Protein AF-A0A392P1K8-F1 (afdb_monomer)

Radius of gyration: 29.28 Å; Cα contacts (8 Å, |Δi|>4): 33; chains: 1; bounding box: 66×72×54 Å

Secondary structure (DSSP, 8-state):
-HHHHHHHHHHHHHHHHHHHHHHHHH-TTS-H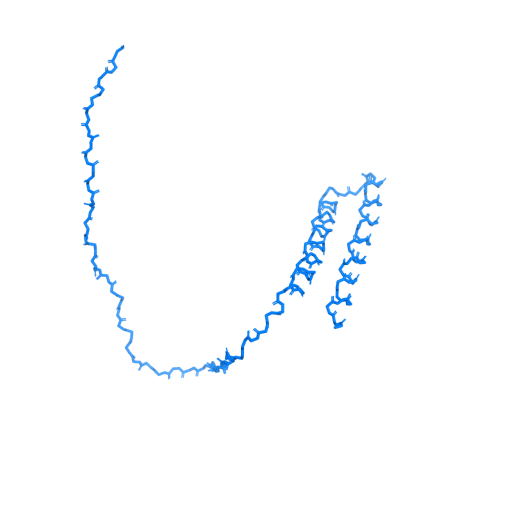HHHHHHHHHHHHHHHHHHHHHHHTT------------------------PPP--------------------

Foldseek 3Di:
DVLVVLLVVLVVVLVVLVVVLVVLVVDPPHDPVSNVVSVVSSVVSVVVSVVSVVVVVVPDDDDDDDDDDDDDDDDDDDDDPDDDDDDDDDDDPDPDPDDDDDDD

Structure (mmCIF, N/CA/C/O backbone):
data_AF-A0A392P1K8-F1
#
_entry.id   AF-A0A392P1K8-F1
#
loop_
_atom_site.group_PDB
_atom_site.id
_atom_site.type_symbol
_atom_site.label_atom_id
_atom_site.label_alt_id
_atom_site.label_comp_id
_atom_site.label_asym_id
_atom_site.label_entity_id
_atom_site.label_seq_id
_atom_site.pdbx_PDB_ins_code
_atom_site.Cartn_x
_atom_site.Cartn_y
_atom_site.Cartn_z
_atom_site.occupancy
_atom_site.B_iso_or_equiv
_atom_site.auth_seq_id
_atom_site.auth_comp_id
_atom_site.auth_asym_id
_atom_site.auth_atom_id
_atom_site.pdbx_PDB_model_num
ATOM 1 N N . MET A 1 1 ? 8.664 -9.892 -18.061 1.00 57.97 1 MET A N 1
ATOM 2 C CA . MET A 1 1 ? 7.177 -9.867 -18.023 1.00 57.97 1 MET A CA 1
ATOM 3 C C . MET A 1 1 ? 6.636 -10.158 -16.624 1.00 57.97 1 MET A C 1
ATOM 5 O O . MET A 1 1 ? 5.543 -9.690 -16.323 1.00 57.97 1 MET A O 1
ATOM 9 N N . GLU A 1 2 ? 7.373 -10.876 -15.770 1.00 68.38 2 GLU A N 1
ATOM 10 C CA . GLU A 1 2 ? 7.021 -11.091 -14.356 1.00 68.38 2 GLU A CA 1
ATOM 11 C C . GLU A 1 2 ? 6.952 -9.771 -13.564 1.00 68.38 2 GLU A C 1
ATOM 13 O O . GLU A 1 2 ? 5.961 -9.505 -12.894 1.00 68.38 2 GLU A O 1
ATOM 18 N N . ASP A 1 3 ? 7.934 -8.880 -13.745 1.00 74.19 3 ASP A N 1
ATOM 19 C CA . ASP A 1 3 ? 8.054 -7.638 -12.956 1.00 74.19 3 ASP A CA 1
ATOM 20 C C . ASP A 1 3 ? 6.874 -6.687 -13.154 1.00 74.19 3 ASP A C 1
ATOM 22 O O . ASP A 1 3 ? 6.404 -6.052 -12.218 1.00 74.19 3 ASP A O 1
ATOM 26 N N . SER A 1 4 ? 6.338 -6.624 -14.377 1.00 82.81 4 SER A N 1
ATOM 27 C CA . SER A 1 4 ? 5.140 -5.836 -14.673 1.00 82.81 4 SER A CA 1
ATOM 28 C C . SER A 1 4 ? 3.893 -6.391 -13.989 1.00 82.81 4 SER A C 1
ATOM 30 O O . SER A 1 4 ? 3.038 -5.614 -13.582 1.00 82.81 4 SER A O 1
ATOM 32 N N . LYS A 1 5 ? 3.775 -7.717 -13.853 1.00 88.31 5 LYS A N 1
ATOM 33 C CA . LYS A 1 5 ? 2.636 -8.336 -13.163 1.00 88.31 5 LYS A CA 1
ATOM 34 C C . LYS A 1 5 ? 2.729 -8.093 -11.659 1.00 88.31 5 LYS A C 1
ATOM 36 O O . LYS A 1 5 ? 1.736 -7.693 -11.063 1.00 88.31 5 LYS A O 1
ATOM 41 N N . ASN A 1 6 ? 3.923 -8.248 -11.088 1.00 89.44 6 ASN A N 1
ATOM 42 C CA . ASN A 1 6 ? 4.183 -7.978 -9.674 1.00 89.44 6 ASN A CA 1
ATOM 43 C C . ASN A 1 6 ? 3.933 -6.502 -9.334 1.00 89.44 6 ASN A C 1
ATOM 45 O O . ASN A 1 6 ? 3.242 -6.207 -8.367 1.00 89.44 6 ASN A O 1
ATOM 49 N N . LEU A 1 7 ? 4.383 -5.576 -10.188 1.00 92.44 7 LEU A N 1
ATOM 50 C CA . LEU A 1 7 ? 4.098 -4.148 -10.043 1.00 92.44 7 LEU A CA 1
ATOM 51 C C . LEU A 1 7 ? 2.590 -3.859 -10.024 1.00 92.44 7 LEU A C 1
ATOM 53 O O . LEU A 1 7 ? 2.105 -3.130 -9.165 1.00 92.44 7 LEU A O 1
ATOM 57 N N . ILE A 1 8 ? 1.836 -4.441 -10.962 1.00 93.38 8 ILE A N 1
ATOM 58 C CA . ILE A 1 8 ? 0.377 -4.276 -11.010 1.00 93.38 8 ILE A CA 1
ATOM 59 C C . ILE A 1 8 ? -0.272 -4.819 -9.729 1.00 93.38 8 ILE A C 1
ATOM 61 O O . ILE A 1 8 ? -1.200 -4.197 -9.216 1.00 93.38 8 ILE A O 1
ATOM 65 N N . GLN A 1 9 ? 0.211 -5.942 -9.191 1.00 94.81 9 GLN A N 1
ATOM 66 C CA . GLN A 1 9 ? -0.309 -6.507 -7.944 1.00 94.81 9 GLN A CA 1
ATOM 67 C C . GLN A 1 9 ? -0.076 -5.589 -6.740 1.00 94.81 9 GLN A C 1
ATOM 69 O O . GLN A 1 9 ? -1.024 -5.348 -5.995 1.00 94.81 9 GLN A O 1
ATOM 74 N N . GLU A 1 10 ? 1.126 -5.030 -6.581 1.00 94.00 10 GLU A N 1
ATOM 75 C CA . GLU A 1 10 ? 1.420 -4.082 -5.495 1.00 94.00 10 GLU A CA 1
ATOM 76 C C . GLU A 1 10 ? 0.522 -2.840 -5.571 1.00 94.00 10 GLU A C 1
ATOM 78 O O . GLU A 1 10 ? -0.055 -2.414 -4.571 1.00 94.00 10 GLU A O 1
ATOM 83 N N . LEU A 1 11 ? 0.318 -2.300 -6.777 1.00 96.25 11 LEU A N 1
ATOM 84 C CA . LEU A 1 11 ? -0.554 -1.142 -6.988 1.00 96.25 11 LEU A CA 1
ATOM 85 C C . LEU A 1 11 ? -2.026 -1.455 -6.682 1.00 96.25 11 LEU A C 1
ATOM 87 O O . LEU A 1 11 ? -2.714 -0.647 -6.053 1.00 96.25 11 LEU A O 1
ATOM 91 N N . LEU A 1 12 ? -2.518 -2.628 -7.095 1.00 97.56 12 LEU A N 1
ATOM 92 C CA . LEU A 1 12 ? -3.874 -3.075 -6.764 1.00 97.56 12 LEU A CA 1
ATOM 93 C C . LEU A 1 12 ? -4.048 -3.258 -5.252 1.00 97.56 12 LEU A C 1
ATOM 95 O O . LEU A 1 12 ? -5.069 -2.841 -4.702 1.00 97.56 12 LEU A O 1
ATOM 99 N N . GLN A 1 13 ? -3.048 -3.827 -4.575 1.00 97.12 13 GLN A N 1
ATOM 100 C CA . GLN A 1 13 ? -3.059 -3.995 -3.125 1.00 97.12 13 GLN A CA 1
ATOM 101 C C . GLN A 1 13 ? -3.082 -2.641 -2.404 1.00 97.12 13 GLN A C 1
ATOM 103 O O . GLN A 1 13 ? -3.923 -2.438 -1.528 1.00 97.12 13 GLN A O 1
ATOM 108 N N . GLY A 1 14 ? -2.228 -1.691 -2.800 1.00 97.06 14 GLY A N 1
ATOM 109 C CA . GLY A 1 14 ? -2.217 -0.336 -2.240 1.00 97.06 14 GLY A CA 1
ATOM 110 C C . GLY A 1 14 ? -3.556 0.388 -2.423 1.00 97.06 14 GLY A C 1
ATOM 111 O O . GLY A 1 14 ? -4.067 1.010 -1.488 1.00 97.06 14 GLY A O 1
ATOM 112 N N . MET A 1 15 ? -4.189 0.246 -3.595 1.00 97.81 15 MET A N 1
ATOM 113 C CA . MET A 1 15 ? -5.526 0.796 -3.850 1.00 97.81 15 MET A CA 1
ATOM 114 C C . MET A 1 15 ? -6.603 0.202 -2.938 1.00 97.81 15 MET 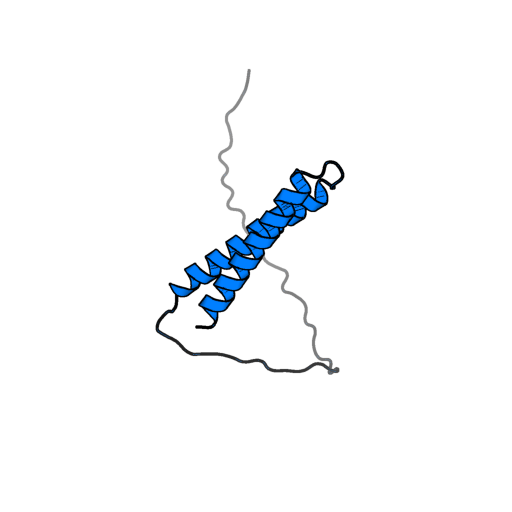A C 1
ATOM 116 O O . MET A 1 15 ? -7.473 0.931 -2.458 1.00 97.81 15 MET A O 1
ATOM 120 N N . GLU A 1 16 ? -6.579 -1.109 -2.720 1.00 97.88 16 GLU A N 1
ATOM 121 C CA . GLU A 1 16 ? -7.551 -1.783 -1.860 1.00 97.88 16 GLU A CA 1
ATOM 122 C C . GLU A 1 16 ? -7.373 -1.376 -0.391 1.00 97.88 16 GLU A C 1
ATOM 124 O O . GLU A 1 16 ? -8.342 -1.017 0.281 1.00 97.88 16 GLU A O 1
ATOM 129 N N . LEU A 1 17 ? -6.129 -1.299 0.087 1.00 97.12 17 LEU A N 1
ATOM 130 C CA . LEU A 1 17 ? -5.820 -0.794 1.426 1.00 97.12 17 LEU A CA 1
ATOM 131 C C . LEU A 1 17 ? -6.296 0.654 1.614 1.00 97.12 17 LEU A C 1
ATOM 133 O O . LEU A 1 17 ? -6.871 0.981 2.652 1.00 97.12 17 LEU A O 1
ATOM 137 N N . ALA A 1 18 ? -6.145 1.513 0.601 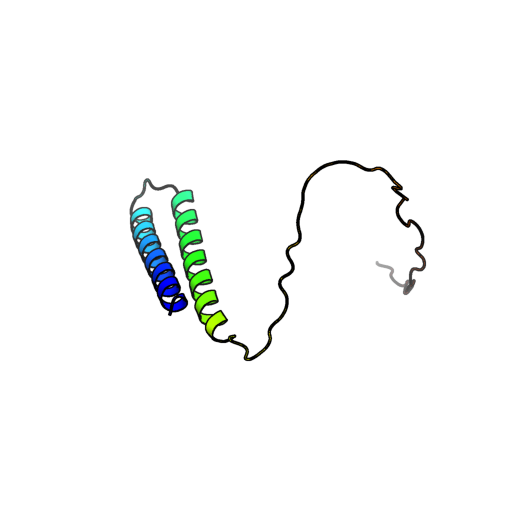1.00 97.06 18 ALA A N 1
ATOM 138 C CA . ALA A 1 18 ? -6.650 2.885 0.643 1.00 97.06 18 ALA A CA 1
ATOM 139 C C . ALA A 1 18 ? -8.190 2.950 0.700 1.00 97.06 18 ALA A C 1
ATOM 141 O O . ALA A 1 18 ? -8.754 3.787 1.412 1.00 97.06 18 ALA A O 1
ATOM 142 N N . ARG A 1 19 ? -8.897 2.047 0.000 1.00 96.31 19 ARG A N 1
ATOM 143 C CA . ARG A 1 19 ? -10.365 1.925 0.106 1.00 96.31 19 ARG A CA 1
ATOM 144 C C . ARG A 1 19 ? -10.785 1.502 1.509 1.00 96.31 19 ARG A C 1
ATOM 146 O O . ARG A 1 19 ? -11.727 2.085 2.046 1.00 96.31 19 ARG A O 1
ATOM 153 N N . GLN A 1 20 ? -10.077 0.545 2.104 1.00 94.62 20 GLN A N 1
ATOM 154 C CA . GLN A 1 20 ? -10.309 0.124 3.485 1.00 94.62 20 GLN A CA 1
ATOM 155 C C . GLN A 1 20 ? -10.064 1.279 4.453 1.00 94.62 20 GLN A C 1
ATOM 157 O O . GLN A 1 20 ? -10.933 1.582 5.268 1.00 94.62 20 GLN A O 1
ATOM 162 N N . LEU A 1 21 ? -8.945 1.993 4.315 1.00 94.56 21 LEU A N 1
ATOM 163 C CA . LEU A 1 21 ? -8.630 3.153 5.146 1.00 94.56 21 LEU A CA 1
ATOM 164 C C . LEU A 1 21 ? -9.734 4.214 5.076 1.00 94.56 21 LE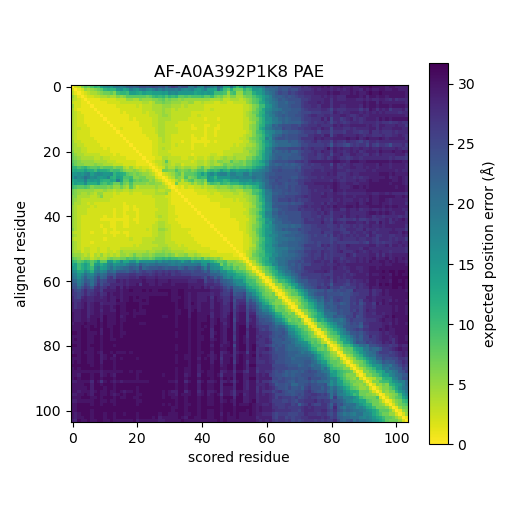U A C 1
ATOM 166 O O . LEU A 1 21 ? -10.154 4.723 6.111 1.00 94.56 21 LEU A O 1
ATOM 170 N N . ARG A 1 22 ? -10.281 4.491 3.884 1.00 93.56 22 ARG A N 1
ATOM 171 C CA . ARG A 1 22 ? -11.418 5.412 3.725 1.00 93.56 22 ARG A CA 1
ATOM 172 C C . ARG A 1 22 ? -12.638 4.985 4.547 1.00 93.56 22 ARG A C 1
ATOM 174 O O . ARG A 1 22 ? -13.306 5.834 5.127 1.00 93.56 22 ARG A O 1
ATOM 181 N N . ILE A 1 23 ? -12.936 3.687 4.606 1.00 91.75 23 ILE A N 1
ATOM 182 C CA . ILE A 1 23 ? -14.034 3.164 5.431 1.00 91.75 23 ILE A CA 1
ATOM 183 C C . ILE A 1 23 ? -13.715 3.381 6.912 1.00 91.75 23 ILE A C 1
ATOM 185 O O . ILE A 1 23 ? -14.547 3.922 7.635 1.00 91.75 23 ILE A O 1
ATOM 189 N N . TYR A 1 24 ? -12.504 3.035 7.353 1.00 90.25 24 TYR A N 1
ATOM 190 C CA . TYR A 1 24 ? -12.098 3.199 8.751 1.00 90.25 24 TYR A CA 1
ATOM 191 C C . TYR A 1 24 ? -12.063 4.662 9.201 1.00 90.25 24 TYR A C 1
ATOM 193 O O . TYR A 1 24 ? -12.381 4.942 10.350 1.00 90.25 24 TYR A O 1
ATOM 201 N N . LEU A 1 25 ? -11.753 5.612 8.318 1.00 87.88 25 LEU A N 1
ATOM 202 C CA . LEU A 1 25 ? -11.846 7.043 8.628 1.00 87.88 25 LEU A CA 1
ATOM 203 C C . LEU A 1 25 ? -13.294 7.495 8.866 1.00 87.88 25 LEU A C 1
ATOM 205 O O . LEU A 1 25 ? -13.543 8.307 9.755 1.00 87.88 25 LEU A O 1
ATOM 209 N N . ASN A 1 26 ? -14.249 6.934 8.121 1.00 84.75 26 ASN A N 1
ATOM 210 C CA . ASN A 1 26 ? -15.670 7.259 8.252 1.00 84.75 26 ASN A CA 1
ATOM 211 C C . ASN A 1 26 ? -16.352 6.536 9.424 1.00 84.75 26 ASN A C 1
ATOM 213 O O . ASN A 1 26 ? -17.435 6.934 9.848 1.00 84.75 26 ASN A O 1
ATOM 217 N N . VAL A 1 27 ? -15.739 5.474 9.949 1.00 85.19 27 VAL A N 1
ATOM 218 C CA . VAL A 1 27 ? -16.257 4.708 11.084 1.00 85.19 27 VAL A CA 1
ATOM 219 C C . VAL A 1 27 ? -15.655 5.254 12.378 1.00 85.19 27 VAL A C 1
ATOM 221 O O . VAL A 1 27 ? -14.480 5.049 12.677 1.00 85.19 27 VAL A O 1
ATOM 224 N N . SER A 1 28 ? -16.477 5.928 13.186 1.00 72.56 28 SER A N 1
ATOM 225 C CA . SER A 1 28 ? -16.057 6.535 14.460 1.00 72.56 28 SER A CA 1
ATOM 226 C C . SER A 1 28 ? -15.565 5.522 15.503 1.00 72.56 28 SER A C 1
ATOM 228 O O . SER A 1 28 ? -14.878 5.910 16.440 1.00 72.56 28 SER A O 1
ATOM 230 N N . SER A 1 29 ? -15.900 4.236 15.351 1.00 76.88 29 SER A N 1
ATOM 231 C CA . SER A 1 29 ? -15.508 3.161 16.270 1.00 76.88 29 SER A CA 1
ATOM 232 C C . SER A 1 29 ? -14.190 2.467 15.911 1.00 76.88 29 SER A C 1
ATOM 234 O O . SER A 1 29 ? -13.783 1.552 16.623 1.00 76.88 29 SER A O 1
ATOM 236 N N . SER A 1 30 ? -13.531 2.828 14.805 1.00 76.25 30 SER A N 1
ATOM 237 C CA . SER A 1 30 ? -12.266 2.185 14.440 1.00 76.25 30 SER A CA 1
ATOM 238 C C . SER A 1 30 ? -11.119 2.675 15.321 1.00 76.25 30 SER A C 1
ATOM 240 O O . SER A 1 30 ? -10.989 3.883 15.525 1.00 76.25 30 SER A O 1
ATOM 242 N N . SER A 1 31 ? -10.239 1.769 15.749 1.00 83.25 31 SER A N 1
ATOM 243 C CA . SER A 1 31 ? -9.019 2.143 16.470 1.00 83.25 31 SER A CA 1
ATOM 244 C C . SER A 1 31 ? -8.064 2.951 15.582 1.00 83.25 31 SER A C 1
ATOM 246 O O . SER A 1 31 ? -7.907 2.652 14.395 1.00 83.25 31 SER A O 1
ATOM 248 N N . ASN A 1 32 ? -7.388 3.940 16.174 1.00 87.38 32 ASN A N 1
ATOM 249 C CA . ASN A 1 32 ? -6.304 4.674 15.513 1.00 87.38 32 ASN A CA 1
ATOM 250 C C . ASN A 1 32 ? -5.176 3.731 15.072 1.00 87.38 32 ASN A C 1
ATOM 252 O O . ASN A 1 32 ? -4.671 3.877 13.966 1.00 87.38 32 ASN A O 1
ATOM 256 N N . GLU A 1 33 ? -4.889 2.688 15.855 1.00 90.38 33 GLU A N 1
ATOM 257 C CA . GLU A 1 33 ? -3.870 1.681 15.532 1.00 90.38 33 GLU A CA 1
ATOM 258 C C . GLU A 1 33 ? -4.159 0.966 14.200 1.00 90.38 33 GLU A C 1
ATOM 260 O O . GLU A 1 33 ? -3.268 0.755 13.382 1.00 90.38 33 GLU A O 1
ATOM 265 N N . THR A 1 34 ? -5.428 0.647 13.920 1.00 90.00 34 THR A N 1
ATOM 266 C CA . THR A 1 34 ? -5.822 0.023 12.646 1.00 90.00 34 THR A CA 1
ATOM 267 C C . THR A 1 34 ? -5.628 0.972 11.464 1.00 90.00 34 THR A C 1
ATOM 269 O O . THR A 1 34 ? -5.252 0.534 10.377 1.00 90.00 34 THR A O 1
ATOM 272 N N . ARG A 1 35 ? -5.875 2.273 11.660 1.00 92.25 35 ARG A N 1
ATOM 273 C CA . ARG A 1 35 ? -5.676 3.295 10.623 1.00 92.25 35 ARG A CA 1
ATOM 274 C C . ARG A 1 35 ? -4.192 3.491 10.334 1.00 92.25 35 ARG A C 1
ATOM 276 O O . ARG A 1 35 ? -3.814 3.481 9.169 1.00 92.25 35 ARG A O 1
ATOM 283 N N . GLU A 1 36 ? -3.373 3.603 11.374 1.00 94.19 36 GLU A N 1
ATOM 284 C CA . GLU A 1 36 ? -1.915 3.707 11.261 1.00 94.19 36 GLU A CA 1
ATOM 285 C C . GLU A 1 36 ? -1.328 2.482 10.556 1.00 94.19 36 GLU A C 1
ATOM 287 O O . GLU A 1 36 ? -0.610 2.630 9.573 1.00 94.19 36 GLU A O 1
ATOM 292 N N . LEU A 1 37 ? -1.739 1.268 10.939 1.00 94.62 37 LEU A N 1
ATOM 293 C CA . LEU A 1 37 ? -1.297 0.043 10.268 1.00 94.62 37 LEU A CA 1
ATOM 294 C C . LEU A 1 37 ? -1.652 0.021 8.772 1.00 94.62 37 LEU A C 1
ATOM 296 O O . LEU A 1 37 ? -0.876 -0.472 7.954 1.00 94.62 37 LEU A O 1
ATOM 300 N N . LEU A 1 38 ? -2.836 0.513 8.396 1.00 94.94 38 LEU A N 1
ATOM 301 C CA . LEU A 1 38 ? -3.224 0.615 6.989 1.00 94.94 38 LEU A CA 1
ATOM 302 C C . LEU A 1 38 ? -2.376 1.643 6.242 1.00 94.94 38 LEU A C 1
ATOM 304 O O . LEU A 1 38 ? -1.979 1.368 5.114 1.00 94.94 38 LEU A O 1
ATOM 308 N N . ILE A 1 39 ? -2.077 2.786 6.862 1.00 95.88 39 ILE A N 1
ATOM 309 C CA . ILE A 1 39 ? -1.210 3.821 6.285 1.00 95.88 39 ILE A CA 1
ATOM 310 C C . ILE A 1 39 ? 0.186 3.254 6.016 1.00 95.88 39 ILE A C 1
ATOM 312 O O . ILE A 1 39 ? 0.658 3.341 4.884 1.00 95.88 39 ILE A O 1
ATOM 316 N N . GLU A 1 40 ? 0.793 2.586 6.998 1.00 97.56 40 GLU A N 1
ATOM 317 C CA . GLU A 1 40 ? 2.114 1.962 6.849 1.00 97.56 40 GLU A CA 1
ATOM 318 C C . GLU A 1 40 ? 2.134 0.930 5.714 1.00 97.56 40 GLU A C 1
ATOM 320 O O . GLU A 1 40 ? 3.035 0.918 4.876 1.00 97.56 40 GLU A O 1
ATOM 325 N N . LYS A 1 41 ? 1.094 0.090 5.616 1.00 97.00 41 LYS A N 1
ATOM 326 C CA . LYS A 1 41 ? 0.979 -0.884 4.520 1.00 97.00 41 LYS A CA 1
ATOM 327 C C . LYS A 1 41 ? 0.835 -0.214 3.157 1.00 97.00 41 LYS A C 1
ATOM 329 O O . LYS A 1 41 ? 1.418 -0.700 2.193 1.00 97.00 41 LYS A O 1
ATOM 334 N N . ILE A 1 42 ? 0.067 0.872 3.066 1.00 98.00 42 ILE A N 1
ATOM 335 C CA . I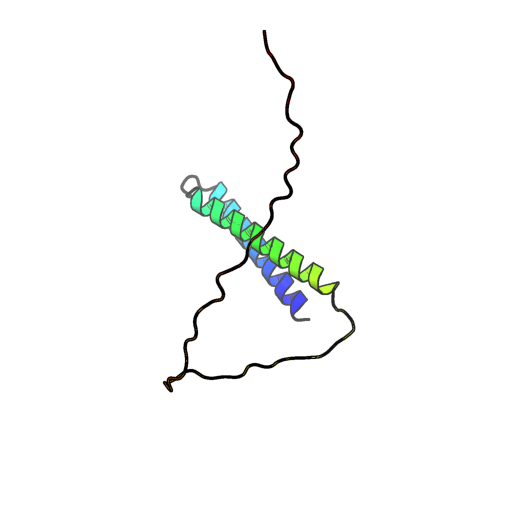LE A 1 42 ? -0.089 1.637 1.823 1.00 98.00 42 ILE A CA 1
ATOM 336 C C . ILE A 1 42 ? 1.272 2.184 1.388 1.00 98.00 42 ILE A C 1
ATOM 338 O O . ILE A 1 42 ? 1.678 1.944 0.251 1.00 98.00 42 ILE A O 1
ATOM 342 N N . ILE A 1 43 ? 1.993 2.854 2.292 1.00 97.56 43 ILE A N 1
ATOM 343 C CA . ILE A 1 43 ? 3.331 3.397 2.023 1.00 97.56 43 ILE A CA 1
ATOM 344 C C . ILE A 1 43 ? 4.261 2.281 1.537 1.00 97.56 43 ILE A C 1
ATOM 346 O O . ILE A 1 43 ? 4.794 2.377 0.434 1.00 97.56 43 ILE A O 1
ATOM 350 N N . SER A 1 44 ? 4.341 1.173 2.278 1.00 97.38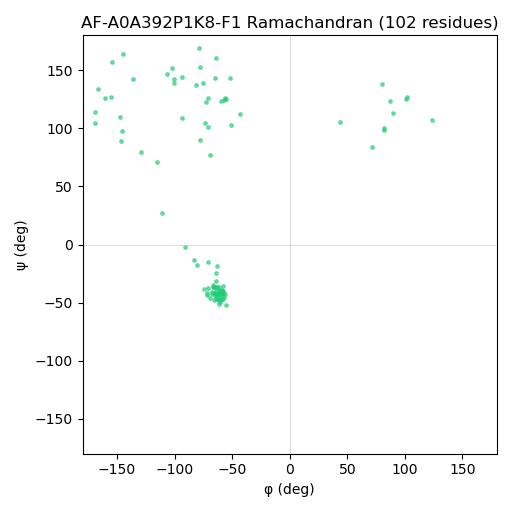 44 SER A N 1
ATOM 351 C CA . SER A 1 44 ? 5.201 0.036 1.937 1.00 97.38 44 SER A CA 1
ATOM 352 C C . SER A 1 44 ? 4.894 -0.562 0.555 1.00 97.38 44 SER A C 1
ATOM 354 O O . SER A 1 44 ? 5.814 -0.844 -0.213 1.00 97.38 44 SER A O 1
ATOM 356 N N . THR A 1 45 ? 3.614 -0.713 0.183 1.00 96.38 45 THR A N 1
ATOM 357 C CA . THR A 1 45 ? 3.249 -1.211 -1.161 1.00 96.38 45 THR A CA 1
ATOM 358 C C . THR A 1 45 ? 3.695 -0.266 -2.279 1.00 96.38 45 THR A C 1
ATOM 360 O O . THR A 1 45 ? 4.145 -0.724 -3.330 1.00 96.38 45 THR A O 1
ATOM 363 N N . PHE A 1 46 ? 3.634 1.052 -2.064 1.00 95.81 46 PHE A N 1
ATOM 364 C CA . PHE A 1 46 ? 4.110 2.026 -3.049 1.00 95.81 46 PHE A CA 1
ATOM 365 C C . PHE A 1 46 ? 5.636 2.110 -3.116 1.00 95.81 46 PHE A C 1
ATOM 367 O O . PHE A 1 46 ? 6.176 2.205 -4.216 1.00 95.81 46 PHE A O 1
ATOM 374 N N . GLU A 1 47 ? 6.341 2.025 -1.988 1.00 95.19 47 GLU A N 1
ATOM 375 C CA . GLU A 1 47 ? 7.807 1.950 -1.961 1.00 95.19 47 GLU A CA 1
ATOM 376 C C . GLU A 1 47 ? 8.307 0.724 -2.729 1.00 95.19 47 GLU A C 1
ATOM 378 O O . GLU A 1 47 ? 9.128 0.848 -3.637 1.00 95.19 47 GLU A O 1
ATOM 383 N N . LYS A 1 48 ? 7.716 -0.446 -2.467 1.00 93.19 48 LYS A N 1
ATOM 384 C CA . LYS A 1 48 ? 8.027 -1.684 -3.189 1.00 93.19 48 LYS A CA 1
ATOM 385 C C . LYS A 1 48 ? 7.730 -1.572 -4.687 1.00 93.19 48 LYS A C 1
ATOM 387 O O . LYS A 1 48 ? 8.521 -2.021 -5.517 1.00 93.19 48 LYS A O 1
ATOM 392 N N . ALA A 1 49 ? 6.612 -0.945 -5.056 1.00 92.50 49 ALA A N 1
ATOM 393 C CA . ALA A 1 49 ? 6.289 -0.670 -6.454 1.00 92.50 49 ALA A CA 1
ATOM 394 C C . ALA A 1 49 ? 7.334 0.253 -7.116 1.00 92.50 49 ALA A C 1
ATOM 396 O O . ALA A 1 49 ? 7.744 0.005 -8.252 1.00 92.50 49 ALA A O 1
ATOM 397 N N . LEU A 1 50 ? 7.802 1.287 -6.411 1.00 92.44 50 LEU A N 1
ATOM 398 C CA . LEU A 1 50 ? 8.842 2.197 -6.899 1.00 92.44 50 LEU A CA 1
ATOM 399 C C . LEU A 1 50 ? 10.187 1.485 -7.082 1.00 92.44 50 LEU A C 1
ATOM 401 O O . LEU A 1 50 ? 10.828 1.665 -8.119 1.00 92.44 50 LEU A O 1
ATOM 405 N N . GLU A 1 51 ? 10.594 0.634 -6.140 1.00 90.56 51 GLU A N 1
ATOM 406 C CA . GLU A 1 51 ? 11.797 -0.199 -6.267 1.00 90.56 51 GLU A CA 1
ATOM 407 C C . GLU A 1 51 ? 11.740 -1.090 -7.514 1.00 90.56 51 GLU A C 1
ATOM 409 O O . GLU A 1 51 ? 12.694 -1.136 -8.291 1.00 90.56 51 GLU A O 1
ATOM 414 N N . MET A 1 52 ? 10.601 -1.743 -7.771 1.00 88.38 52 MET A N 1
ATOM 415 C CA . MET A 1 52 ? 10.407 -2.580 -8.962 1.00 88.38 52 MET A CA 1
ATOM 416 C C . MET A 1 52 ? 10.538 -1.793 -10.274 1.00 88.38 52 MET A C 1
ATOM 418 O O . MET A 1 52 ? 11.067 -2.313 -11.260 1.00 88.38 52 MET A O 1
ATOM 422 N N . VAL A 1 53 ? 10.073 -0.541 -10.306 1.00 87.44 53 VAL A N 1
ATOM 423 C CA . VAL A 1 53 ? 10.215 0.334 -11.481 1.00 87.44 53 VAL A CA 1
ATOM 424 C C . VAL A 1 53 ? 11.667 0.785 -11.657 1.00 87.44 53 VAL A C 1
ATOM 426 O O . VAL A 1 53 ? 12.178 0.759 -12.778 1.00 87.44 53 VAL A O 1
ATOM 429 N N . ASN A 1 54 ? 12.351 1.135 -10.568 1.00 83.25 54 ASN A N 1
ATOM 430 C CA . ASN A 1 54 ? 13.731 1.619 -10.596 1.00 83.25 54 ASN A CA 1
ATOM 431 C C . ASN A 1 54 ? 14.743 0.509 -10.933 1.00 83.25 54 ASN A C 1
ATOM 433 O O . ASN A 1 54 ? 15.668 0.738 -11.713 1.00 83.25 54 ASN A O 1
ATOM 437 N N . HIS A 1 55 ? 14.543 -0.721 -10.446 1.00 71.25 55 HIS A N 1
ATOM 438 C CA . HIS A 1 55 ? 15.400 -1.869 -10.779 1.00 71.25 55 HIS A CA 1
ATOM 439 C C . HIS A 1 55 ? 15.347 -2.253 -12.261 1.00 71.25 55 HIS A C 1
ATOM 441 O O . HIS A 1 55 ? 16.318 -2.778 -12.806 1.00 71.25 55 HIS A O 1
ATOM 447 N N . LYS A 1 56 ? 14.258 -1.923 -12.961 1.00 62.84 56 LYS A N 1
ATOM 448 C CA . LYS A 1 56 ? 14.141 -2.152 -14.405 1.00 62.84 56 LYS A CA 1
ATOM 449 C C . LYS A 1 56 ? 15.027 -1.219 -15.244 1.00 62.84 56 LYS A C 1
ATOM 451 O O . LYS A 1 56 ? 15.265 -1.513 -16.412 1.00 62.84 56 LYS A O 1
ATOM 456 N N . GLY A 1 57 ? 15.549 -0.138 -14.655 1.00 57.03 57 GLY A N 1
ATOM 457 C CA . GLY A 1 57 ? 16.582 0.714 -15.255 1.00 57.03 57 GLY A CA 1
ATOM 458 C C . GLY A 1 57 ? 18.012 0.190 -15.073 1.00 57.03 57 GLY A C 1
ATOM 459 O O . GLY A 1 57 ? 18.913 0.659 -15.760 1.00 57.03 57 GLY A O 1
ATOM 460 N N . HIS A 1 58 ? 18.220 -0.793 -14.189 1.00 54.59 58 HIS A N 1
ATOM 461 C CA . HIS A 1 58 ? 19.538 -1.298 -13.787 1.00 54.59 58 HIS A CA 1
ATOM 462 C C . HIS A 1 58 ? 19.818 -2.722 -14.297 1.00 54.59 58 HIS A C 1
ATOM 464 O O . HIS A 1 58 ? 20.596 -3.469 -13.698 1.00 54.59 58 HIS A O 1
ATOM 470 N N . VAL A 1 59 ? 19.200 -3.113 -15.420 1.00 51.53 59 VAL A N 1
ATOM 471 C CA . VAL A 1 59 ? 19.650 -4.270 -16.206 1.00 51.53 59 VAL A CA 1
ATOM 472 C C . VAL A 1 59 ? 20.984 -3.923 -16.869 1.00 51.53 59 VAL A C 1
ATOM 474 O O . VAL A 1 59 ? 21.069 -3.600 -18.051 1.00 51.53 59 VAL A O 1
ATOM 477 N N . ASN A 1 60 ? 22.038 -3.960 -16.055 1.00 48.56 60 ASN A N 1
ATOM 478 C CA . ASN A 1 60 ? 23.413 -3.990 -16.508 1.00 48.56 60 ASN A CA 1
ATOM 479 C C . ASN A 1 60 ? 23.595 -5.173 -17.465 1.00 48.56 60 ASN A C 1
ATOM 481 O O . ASN A 1 60 ? 23.329 -6.331 -17.141 1.00 48.56 60 ASN A O 1
ATOM 485 N N . VAL A 1 61 ? 24.086 -4.845 -18.651 1.00 54.97 61 VAL A N 1
ATOM 486 C CA . VAL A 1 61 ? 24.855 -5.746 -19.501 1.00 54.97 61 VAL A CA 1
ATOM 487 C C . VAL A 1 61 ? 26.107 -6.175 -18.723 1.00 54.97 61 VAL A C 1
ATOM 489 O O . VAL A 1 61 ? 26.884 -5.316 -18.318 1.00 54.97 61 VAL A O 1
ATOM 492 N N . GLY A 1 62 ? 26.299 -7.489 -18.554 1.00 51.25 62 GLY A N 1
ATOM 493 C CA . GLY A 1 62 ? 27.498 -8.113 -17.966 1.00 51.25 62 GLY A CA 1
ATOM 494 C C . GLY A 1 62 ? 27.517 -8.076 -16.427 1.00 51.25 62 GLY A C 1
ATOM 495 O O . GLY A 1 62 ? 27.148 -7.081 -15.825 1.00 51.25 62 GLY A O 1
ATOM 496 N N . GLU A 1 63 ? 27.903 -9.107 -15.682 1.00 44.47 63 GLU A N 1
ATOM 497 C CA . GLU A 1 63 ? 28.658 -10.315 -15.991 1.00 44.47 63 GLU A CA 1
ATOM 498 C C . GLU A 1 63 ? 28.284 -11.427 -14.991 1.00 44.47 63 GLU A C 1
ATOM 500 O O . GLU A 1 63 ? 27.792 -11.192 -13.889 1.00 44.47 63 GLU A O 1
ATOM 505 N N . SER A 1 64 ? 28.513 -12.661 -15.428 1.00 50.69 64 SER A N 1
ATOM 506 C CA . SER A 1 64 ? 28.378 -13.914 -14.685 1.00 50.69 64 SER A CA 1
ATOM 507 C C . SER A 1 64 ? 29.355 -14.024 -13.501 1.00 50.69 64 SER A C 1
ATOM 509 O O . SER A 1 64 ? 30.448 -13.468 -13.569 1.00 50.69 64 SER A O 1
ATOM 511 N N . SER A 1 65 ? 29.026 -14.928 -12.555 1.00 48.22 65 SER A N 1
ATOM 512 C CA . SER A 1 65 ? 29.877 -15.571 -11.513 1.00 48.22 65 SER A CA 1
ATOM 513 C C . SER A 1 65 ? 29.714 -14.956 -10.108 1.00 48.22 65 SER A C 1
ATOM 515 O O . SER A 1 65 ? 29.890 -13.766 -9.942 1.00 48.22 65 SER A O 1
ATOM 517 N N . GLN A 1 66 ? 29.405 -15.660 -9.014 1.00 45.47 66 GLN A N 1
ATOM 518 C CA . GLN A 1 66 ? 29.554 -17.074 -8.681 1.00 45.47 66 GLN A CA 1
ATOM 519 C C . GLN A 1 66 ? 28.618 -17.446 -7.518 1.00 45.47 66 GLN A C 1
ATOM 521 O O . GLN A 1 66 ? 28.674 -16.891 -6.423 1.00 45.47 66 GLN A O 1
ATOM 526 N N . GLN A 1 67 ? 27.815 -18.474 -7.755 1.00 49.41 67 GLN A N 1
ATOM 527 C CA . GLN A 1 67 ? 27.244 -19.348 -6.743 1.00 49.41 67 GLN A CA 1
ATOM 528 C C . GLN A 1 67 ? 28.358 -20.233 -6.158 1.00 49.41 67 GLN A C 1
ATOM 530 O O . GLN A 1 67 ? 28.998 -20.977 -6.900 1.00 49.41 67 GLN A O 1
ATOM 535 N N . LYS A 1 68 ? 28.530 -20.253 -4.831 1.00 41.16 68 LYS A N 1
ATOM 536 C CA . LYS A 1 68 ? 28.998 -21.465 -4.136 1.00 41.16 68 LYS A CA 1
ATOM 537 C C . LYS A 1 68 ? 28.386 -21.572 -2.740 1.00 41.16 68 LYS A C 1
ATOM 539 O O . LYS A 1 68 ? 28.943 -21.119 -1.749 1.00 41.16 68 LYS A O 1
ATOM 544 N N . GLN A 1 69 ? 27.227 -22.222 -2.689 1.00 48.22 69 GLN A N 1
ATOM 545 C CA . GLN A 1 69 ? 26.743 -22.919 -1.499 1.00 48.22 69 GLN A CA 1
ATOM 546 C C . GLN A 1 69 ? 27.573 -24.200 -1.324 1.00 48.22 69 GLN A C 1
ATOM 548 O O . GLN A 1 69 ? 27.583 -25.009 -2.249 1.00 48.22 69 GLN A O 1
ATOM 553 N N . GLN A 1 70 ? 28.239 -24.402 -0.178 1.00 41.06 70 GLN A N 1
ATOM 554 C CA . GLN A 1 70 ? 28.632 -25.728 0.344 1.00 41.06 70 GLN A CA 1
ATOM 555 C C . GLN A 1 70 ? 28.564 -25.696 1.885 1.00 41.06 70 GLN A C 1
ATOM 557 O O . GLN A 1 70 ? 29.331 -24.977 2.505 1.00 41.06 70 GLN A O 1
ATOM 562 N N . HIS A 1 71 ? 27.477 -26.173 2.503 1.00 39.16 71 HIS A N 1
ATOM 563 C CA . HIS A 1 71 ? 27.186 -27.551 2.948 1.00 39.16 71 HIS A CA 1
ATOM 564 C C . HIS A 1 71 ? 27.710 -27.895 4.367 1.00 39.16 71 HIS A C 1
ATOM 566 O O . HIS A 1 71 ? 28.908 -27.914 4.614 1.00 39.16 71 HIS A O 1
ATOM 572 N N . THR A 1 72 ? 26.760 -28.332 5.212 1.00 36.06 72 THR A N 1
ATOM 573 C CA . THR A 1 72 ? 26.829 -29.376 6.268 1.00 36.06 72 THR A CA 1
ATOM 574 C C . THR A 1 72 ? 26.956 -28.993 7.751 1.00 36.06 72 THR A C 1
ATOM 576 O O . THR A 1 72 ? 27.834 -28.266 8.195 1.00 36.06 72 THR A O 1
ATOM 579 N N . SER A 1 73 ? 26.012 -29.570 8.500 1.00 43.31 73 SER A N 1
ATOM 580 C CA . SER A 1 73 ? 25.840 -29.623 9.949 1.00 43.31 73 SER A CA 1
ATOM 581 C C . SER A 1 73 ? 26.327 -30.992 10.458 1.00 43.31 73 SER A C 1
ATOM 583 O O . SER A 1 73 ? 26.005 -31.996 9.823 1.00 43.31 73 SER A O 1
ATOM 585 N N . GLY A 1 74 ? 27.043 -31.040 11.595 1.00 37.97 74 GLY A N 1
ATOM 586 C CA . GLY A 1 74 ? 27.158 -32.238 12.451 1.00 37.97 74 GLY A CA 1
ATOM 587 C C . GLY A 1 74 ? 28.563 -32.801 12.770 1.00 37.97 74 GLY A C 1
ATOM 588 O O . GLY A 1 74 ? 29.144 -33.514 11.965 1.00 37.97 74 GLY A O 1
ATOM 589 N N . THR A 1 75 ? 28.990 -32.593 14.027 1.00 34.50 75 THR A N 1
ATOM 590 C CA . THR A 1 75 ?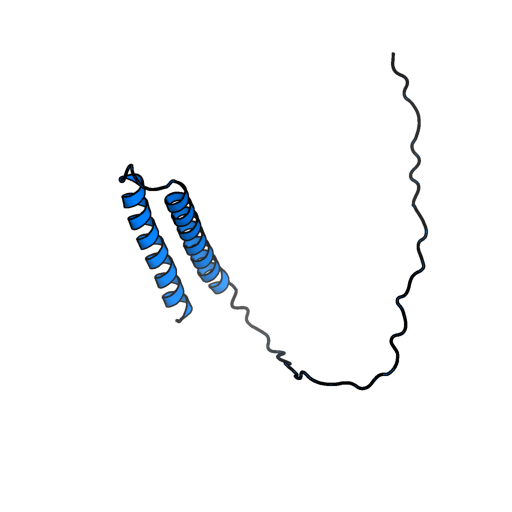 29.805 -33.485 14.900 1.00 34.50 75 THR A CA 1
ATOM 591 C C . THR A 1 75 ? 31.349 -33.556 14.782 1.00 34.50 75 THR A C 1
ATOM 593 O O . THR A 1 75 ? 31.918 -34.312 14.007 1.00 34.50 75 THR A O 1
ATOM 596 N N . VAL A 1 76 ? 31.988 -32.828 15.716 1.00 45.22 76 VAL A N 1
ATOM 597 C CA . VAL A 1 76 ? 33.163 -33.128 16.581 1.00 45.22 76 VAL A CA 1
ATOM 598 C C . VAL A 1 76 ? 34.406 -33.824 15.989 1.00 45.22 76 VAL A C 1
ATOM 600 O O . VAL A 1 76 ? 34.491 -35.047 15.939 1.00 45.22 76 VAL A O 1
ATOM 603 N N . ALA A 1 77 ? 35.473 -33.037 15.794 1.00 43.84 77 ALA A N 1
ATOM 604 C CA . ALA A 1 77 ? 36.842 -33.440 16.133 1.00 43.84 77 ALA A CA 1
ATOM 605 C C . ALA A 1 77 ? 37.663 -32.214 16.577 1.00 43.84 77 ALA A C 1
ATOM 607 O O . ALA A 1 77 ? 37.985 -31.322 15.797 1.00 43.84 77 ALA A O 1
ATOM 608 N N . ILE A 1 78 ? 37.964 -32.194 17.872 1.00 52.81 78 ILE A N 1
ATOM 609 C CA . ILE A 1 78 ? 38.776 -31.228 18.615 1.00 52.81 78 ILE A CA 1
ATOM 610 C C . ILE A 1 78 ? 40.174 -31.107 18.000 1.00 52.81 78 ILE A C 1
ATOM 612 O O . ILE A 1 78 ? 40.878 -32.115 17.915 1.00 52.81 78 ILE A O 1
ATOM 616 N N . ARG A 1 79 ? 40.608 -29.886 17.652 1.00 56.53 79 ARG A N 1
ATOM 617 C CA . ARG A 1 79 ? 42.013 -29.454 17.787 1.00 56.53 79 ARG A CA 1
ATOM 618 C C . ARG A 1 79 ? 42.196 -27.945 17.574 1.00 56.53 79 ARG A C 1
ATOM 620 O O . ARG A 1 79 ? 42.033 -27.446 16.470 1.00 56.53 79 ARG A O 1
ATOM 627 N N . MET A 1 80 ? 42.599 -27.307 18.677 1.00 50.78 80 MET A N 1
ATOM 628 C CA . MET A 1 80 ? 43.160 -25.960 18.845 1.00 50.78 80 MET A CA 1
ATOM 629 C C . MET A 1 80 ? 42.200 -24.775 18.649 1.00 50.78 80 MET A C 1
ATOM 631 O O . MET A 1 80 ? 42.168 -24.132 17.606 1.00 50.78 80 MET A O 1
ATOM 635 N N . LEU A 1 81 ? 41.470 -24.444 19.721 1.00 53.00 81 LEU A N 1
ATOM 636 C CA . LEU A 1 81 ? 41.156 -23.049 20.029 1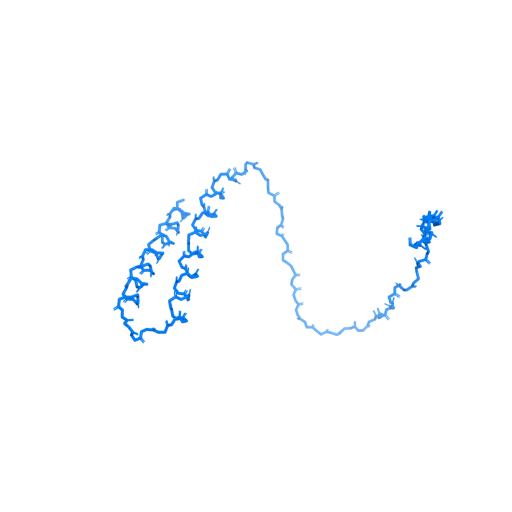.00 53.00 81 LEU A CA 1
ATOM 637 C C . LEU A 1 81 ? 42.467 -22.409 20.490 1.00 53.00 81 LEU A C 1
ATOM 639 O O . LEU A 1 81 ? 42.886 -22.647 21.621 1.00 53.00 81 LEU A O 1
ATOM 643 N N . ASP A 1 82 ? 43.125 -21.656 19.615 1.00 54.03 82 ASP A N 1
ATOM 644 C CA . ASP A 1 82 ? 44.127 -20.694 20.059 1.00 54.03 82 ASP A CA 1
ATOM 645 C C . ASP A 1 82 ? 43.501 -19.297 20.064 1.00 54.03 82 ASP A C 1
ATOM 647 O O . ASP A 1 82 ? 42.610 -18.971 19.279 1.00 54.03 82 ASP A O 1
ATOM 651 N N . SER A 1 83 ? 43.890 -18.541 21.071 1.00 52.84 83 SER A N 1
ATOM 652 C CA . SER A 1 83 ? 43.212 -17.374 21.627 1.00 52.84 83 SER A CA 1
ATOM 653 C C . SER A 1 83 ? 43.424 -16.105 20.769 1.00 52.84 83 SER A C 1
ATOM 655 O O . SER A 1 83 ? 44.223 -16.112 19.834 1.00 52.84 83 SER A O 1
ATOM 657 N N . PRO A 1 84 ? 42.680 -15.010 21.031 1.00 56.41 84 PRO A N 1
ATOM 658 C CA . PRO A 1 84 ? 42.595 -13.849 20.143 1.00 56.41 84 PRO A CA 1
ATOM 659 C C . PRO A 1 84 ? 43.840 -12.953 20.260 1.00 56.41 84 PRO A C 1
ATOM 661 O O . PRO A 1 84 ? 44.424 -12.876 21.344 1.00 56.41 84 PRO A O 1
ATOM 664 N N . PRO A 1 85 ? 44.232 -12.193 19.218 1.00 59.66 85 PRO A N 1
ATOM 665 C CA . PRO A 1 85 ? 45.270 -11.187 19.390 1.00 59.66 85 PRO A CA 1
ATOM 666 C C . PRO A 1 85 ? 44.715 -9.983 20.172 1.00 59.66 85 PRO A C 1
ATOM 668 O O . PRO A 1 85 ? 43.968 -9.162 19.643 1.00 59.66 85 PRO A O 1
ATOM 671 N N . LEU A 1 86 ? 45.093 -9.882 21.449 1.00 53.38 86 LEU A N 1
ATOM 672 C CA . LEU A 1 86 ? 45.166 -8.625 22.198 1.00 53.38 86 LEU A CA 1
ATOM 673 C C . LEU A 1 86 ? 46.601 -8.079 22.088 1.00 53.38 86 LEU A C 1
ATOM 675 O O . LEU A 1 86 ? 47.551 -8.854 22.154 1.00 53.38 86 LEU A O 1
ATOM 679 N N . SER A 1 87 ? 46.726 -6.746 22.020 1.00 54.28 87 SER A N 1
ATOM 680 C CA . SER A 1 87 ? 47.942 -5.928 21.809 1.00 54.28 87 SER A CA 1
ATOM 681 C C . SER A 1 87 ? 48.226 -5.659 20.322 1.00 54.28 87 SER A C 1
ATOM 683 O O . SER A 1 87 ? 48.492 -6.580 19.565 1.00 54.28 87 SER A O 1
ATOM 685 N N . SER A 1 88 ? 48.139 -4.427 19.812 1.00 48.22 88 SER A N 1
ATOM 686 C CA . SER A 1 88 ? 48.733 -3.208 20.373 1.00 48.22 88 SER A CA 1
ATOM 687 C C . SER A 1 88 ? 48.004 -1.919 19.942 1.00 48.22 88 SER A C 1
ATOM 689 O O . SER A 1 88 ? 47.918 -1.636 18.749 1.00 48.22 88 SER A O 1
ATOM 691 N N . SER A 1 89 ? 47.591 -1.078 20.896 1.00 55.78 89 SER A N 1
ATOM 692 C CA . SER A 1 89 ? 47.646 0.388 20.709 1.00 55.78 89 SER A CA 1
ATOM 693 C C . SER A 1 89 ? 49.081 0.838 21.017 1.00 55.78 89 SER A C 1
ATOM 695 O O . SER A 1 89 ? 49.666 0.302 21.963 1.00 55.78 89 SER A O 1
ATOM 697 N N . PRO A 1 90 ? 49.698 1.746 20.236 1.00 54.62 90 PRO A N 1
ATOM 698 C CA . PRO A 1 90 ? 49.638 3.193 20.526 1.00 54.62 90 PRO A CA 1
ATOM 699 C C . PRO A 1 90 ? 49.602 4.025 19.213 1.00 54.62 90 PRO A C 1
ATOM 701 O O . PRO A 1 90 ? 49.887 3.509 18.144 1.00 54.62 90 PRO A O 1
ATOM 704 N N . ARG A 1 91 ? 49.248 5.307 19.139 1.00 52.88 91 ARG A N 1
ATOM 705 C CA . ARG A 1 91 ? 49.612 6.458 19.964 1.00 52.88 91 ARG A CA 1
ATOM 706 C C . ARG A 1 91 ? 48.641 7.585 19.597 1.00 52.88 91 ARG A C 1
ATOM 708 O O . ARG A 1 91 ? 48.406 7.827 18.419 1.00 52.88 91 ARG A O 1
ATOM 715 N N . SER A 1 92 ? 48.087 8.249 20.601 1.00 59.53 92 SER A N 1
ATOM 716 C CA . SER A 1 92 ? 47.306 9.473 20.452 1.00 59.53 92 SER A CA 1
ATOM 717 C C . SER A 1 92 ? 48.151 10.543 19.751 1.00 59.53 92 SER A C 1
ATOM 719 O O . SER A 1 92 ? 49.236 10.863 20.241 1.00 59.53 92 SER A O 1
ATOM 721 N N . GLU A 1 93 ? 47.674 11.105 18.640 1.00 58.81 93 GLU A N 1
ATOM 722 C CA . GLU A 1 93 ? 48.103 12.447 18.237 1.00 58.81 93 GLU A CA 1
ATOM 723 C C . GLU A 1 93 ? 47.344 13.446 19.107 1.00 58.81 93 GLU A C 1
ATOM 725 O O . GLU A 1 93 ? 46.206 13.838 18.858 1.00 58.81 93 GLU A O 1
ATOM 730 N N . ASP A 1 94 ? 48.006 13.736 20.219 1.00 64.88 94 ASP A N 1
ATOM 731 C CA . ASP A 1 94 ? 47.944 14.977 20.964 1.00 64.88 94 ASP A CA 1
ATOM 732 C C . ASP A 1 94 ? 47.978 16.180 20.004 1.00 64.88 94 ASP A C 1
ATOM 734 O O . ASP A 1 94 ? 48.977 16.429 19.332 1.00 64.88 94 ASP A O 1
ATOM 738 N N . SER A 1 95 ? 46.866 16.908 19.918 1.00 61.62 95 SER A N 1
ATOM 739 C CA . SER A 1 95 ? 46.867 18.275 19.404 1.00 61.62 95 SER A CA 1
ATOM 740 C C . SER A 1 95 ? 46.464 19.213 20.534 1.00 61.62 95 SER A C 1
ATOM 742 O O . SER A 1 95 ? 45.378 19.795 20.521 1.00 61.62 95 SER A O 1
ATOM 744 N N . ASP A 1 96 ? 47.375 19.365 21.493 1.00 61.84 96 ASP A N 1
ATOM 745 C CA . ASP A 1 96 ? 47.458 20.483 22.425 1.00 61.84 96 ASP A CA 1
ATOM 746 C C . ASP A 1 96 ? 47.431 21.828 21.665 1.00 61.84 96 ASP A C 1
ATOM 748 O O . ASP A 1 96 ? 48.414 22.291 21.078 1.00 61.84 96 ASP A O 1
ATOM 752 N N . ARG A 1 97 ? 46.279 22.500 21.679 1.00 63.66 97 ARG A N 1
ATOM 753 C CA . ARG A 1 97 ? 46.215 23.964 21.576 1.00 63.66 97 ARG A CA 1
ATOM 754 C C . ARG A 1 97 ? 45.354 24.475 22.700 1.00 63.66 97 ARG A C 1
ATOM 756 O O . ARG A 1 97 ? 44.173 24.776 22.542 1.00 63.66 97 ARG A O 1
ATOM 763 N N . ASP A 1 98 ? 46.000 24.540 23.842 1.00 67.38 98 ASP A N 1
ATOM 764 C CA . ASP A 1 98 ? 45.410 25.004 25.065 1.00 67.38 98 ASP A CA 1
ATOM 765 C C . ASP A 1 98 ? 45.863 26.449 25.352 1.00 67.38 98 ASP A C 1
ATOM 767 O O . ASP A 1 98 ? 46.968 26.862 24.989 1.00 67.38 98 ASP A O 1
ATOM 771 N N . HIS A 1 99 ? 44.998 27.173 26.063 1.00 58.91 99 HIS A N 1
ATOM 772 C CA . HIS A 1 99 ? 45.208 28.473 26.716 1.00 58.91 99 HIS A CA 1
ATOM 773 C C . HIS A 1 99 ? 45.102 29.756 25.866 1.00 58.91 99 HIS A C 1
ATOM 775 O O . HIS A 1 99 ? 46.074 30.271 25.321 1.00 58.91 99 HIS A O 1
ATOM 781 N N . ASN A 1 100 ? 43.935 30.408 25.937 1.00 54.44 100 ASN A N 1
ATOM 782 C CA . ASN A 1 100 ? 43.756 31.467 26.942 1.00 54.44 100 ASN A CA 1
ATOM 783 C C . ASN A 1 100 ? 42.276 31.894 27.037 1.00 54.44 100 ASN A C 1
ATOM 785 O O . ASN A 1 100 ? 41.773 32.645 26.205 1.00 54.44 100 ASN A O 1
ATOM 789 N N . THR A 1 101 ? 41.586 31.461 28.094 1.00 62.78 101 THR A N 1
ATOM 790 C CA . THR A 1 101 ? 40.539 32.296 28.702 1.00 62.78 101 THR A CA 1
ATOM 791 C C . THR A 1 101 ? 41.102 32.821 30.017 1.00 62.78 101 THR A C 1
ATOM 793 O O . THR A 1 101 ? 41.819 32.090 30.702 1.00 62.78 101 THR A O 1
ATOM 796 N N . PRO A 1 102 ? 40.728 34.039 30.422 1.00 58.28 102 PRO A N 1
ATOM 797 C CA . PRO A 1 102 ? 39.778 34.040 31.521 1.00 58.28 102 PRO A CA 1
ATOM 798 C C . PRO A 1 102 ? 38.634 35.036 31.335 1.00 58.28 102 PRO A C 1
ATOM 800 O O . PRO A 1 102 ? 38.795 36.166 30.881 1.00 58.28 102 PRO A O 1
ATOM 803 N N . ARG A 1 103 ? 37.465 34.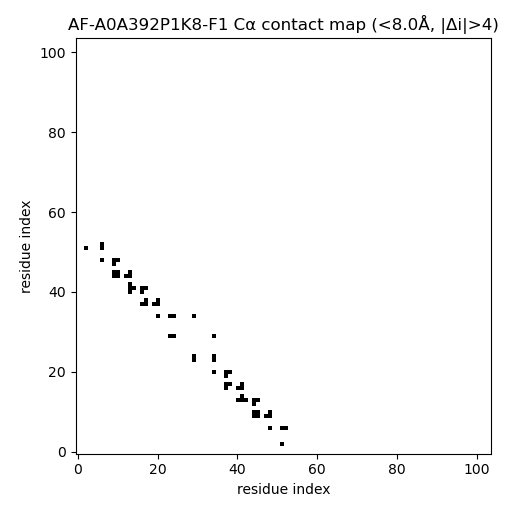567 31.771 1.00 50.31 103 ARG A N 1
ATOM 804 C CA . ARG A 1 103 ? 36.289 35.360 32.126 1.00 50.31 103 ARG A CA 1
ATOM 805 C C . ARG A 1 103 ? 36.640 36.468 33.122 1.00 50.31 103 ARG A C 1
ATOM 807 O O . ARG A 1 103 ? 37.299 36.189 34.126 1.00 50.31 103 ARG A O 1
ATOM 814 N N . LYS A 1 104 ? 35.996 37.623 32.965 1.00 51.91 104 LYS A N 1
ATOM 815 C CA . LYS A 1 104 ? 35.155 38.182 34.028 1.00 51.91 104 LYS A CA 1
ATOM 816 C C . LYS A 1 104 ? 34.033 39.020 33.437 1.00 51.91 104 LYS A C 1
ATOM 818 O O . LYS A 1 104 ? 34.325 39.771 32.485 1.00 51.91 104 LYS A O 1
#

Sequence (104 aa):
MEDSKNLIQELLQGMELARQLRIYLNVSSSSNETRELLIEKIISTFEKALEMVNHKGHVNVGESSQQKQQHTSGTVAIRMLDSPPLSSSPRSEDSDRDHNTPRK

pLDDT: mean 72.25, std 20.58, range [34.5, 98.0]

Organism: NCBI:txid97028

Mean predicted aligned error: 18.91 Å

Nearest PDB structures (foldseek):
  7lbm-assembly1_i  TM=7.353E-01  e=2.383E+00  Homo sapiens
  7n6g-assembly1_3I  TM=9.187E-01  e=5.887E+00  Chlamydomonas reinhardtii
  5u0p-assembly1_V  TM=4.672E-01  e=2.234E+00  Schizosaccharomyces pombe
  8edv-assembly1_A  TM=7.131E-01  e=9.252E+00  Caenorhabditis elegans
  3ncc-assembly1_A  TM=5.519E-01  e=7.146E+00  Homo sapiens

Solvent-accessible surface area (backbone atoms only — not comparable to full-atom values): 7032 Å² total; per-residue (Å²): 116,66,66,63,53,53,38,51,49,30,53,52,49,27,53,52,40,50,55,50,42,54,51,47,71,73,37,89,84,54,59,67,68,61,49,52,54,37,50,54,50,30,52,51,29,51,52,54,33,49,50,59,58,54,54,69,75,63,75,65,83,78,80,87,88,80,90,81,90,81,88,91,87,86,86,89,82,92,81,79,94,74,82,80,92,76,84,80,89,85,76,84,84,78,77,87,82,78,88,86,83,82,90,132